Protein AF-A0A952BGU5-F1 (afdb_monomer_lite)

Structure (mmCIF, N/CA/C/O backbone):
data_AF-A0A952BGU5-F1
#
_entry.id   AF-A0A952BGU5-F1
#
loop_
_atom_site.group_PDB
_atom_site.id
_atom_site.type_symbol
_atom_site.label_atom_id
_atom_site.label_alt_id
_atom_site.label_comp_id
_atom_site.label_asym_id
_atom_site.label_entity_id
_atom_site.label_seq_id
_atom_site.pdbx_PDB_ins_code
_atom_site.Cartn_x
_atom_site.Cartn_y
_atom_site.Cartn_z
_atom_site.occupancy
_atom_site.B_iso_or_equiv
_atom_site.auth_seq_id
_atom_site.auth_comp_id
_atom_site.auth_asym_id
_atom_site.auth_atom_id
_atom_site.pdbx_PDB_model_num
ATOM 1 N N . MET A 1 1 ? 4.688 14.010 -5.285 1.00 70.06 1 MET A N 1
ATOM 2 C CA . MET A 1 1 ? 4.694 12.543 -5.486 1.00 70.06 1 MET A CA 1
ATOM 3 C C . MET A 1 1 ? 3.323 11.903 -5.248 1.00 70.06 1 MET A C 1
ATOM 5 O O . MET A 1 1 ? 2.732 11.483 -6.228 1.00 70.06 1 MET A O 1
ATOM 9 N N . CYS A 1 2 ? 2.767 11.869 -4.022 1.00 83.06 2 CYS A N 1
ATOM 10 C CA . CYS A 1 2 ? 1.489 11.170 -3.759 1.00 83.06 2 CYS A CA 1
ATOM 11 C C . CYS A 1 2 ? 0.325 11.633 -4.655 1.00 83.06 2 CYS A C 1
ATOM 13 O O . CYS A 1 2 ? -0.396 10.794 -5.171 1.00 83.06 2 CYS A O 1
ATOM 15 N N . LYS A 1 3 ? 0.172 12.947 -4.888 1.00 90.44 3 LYS A N 1
ATOM 16 C CA . LYS A 1 3 ? -0.895 13.493 -5.748 1.00 90.44 3 LYS A CA 1
ATOM 17 C C . LYS A 1 3 ? -0.810 12.992 -7.198 1.00 90.44 3 LYS A C 1
ATOM 19 O O . LYS A 1 3 ? -1.813 12.526 -7.713 1.00 90.44 3 LYS A O 1
ATOM 24 N N . ALA A 1 4 ? 0.382 13.009 -7.803 1.00 91.50 4 ALA A N 1
ATOM 25 C CA . ALA A 1 4 ? 0.592 12.525 -9.171 1.00 91.50 4 ALA A CA 1
ATOM 26 C C . ALA A 1 4 ? 0.325 11.016 -9.298 1.00 91.50 4 ALA A C 1
ATOM 28 O O . ALA A 1 4 ? -0.374 10.593 -10.211 1.00 91.50 4 ALA A O 1
ATOM 29 N N . LEU A 1 5 ? 0.800 10.218 -8.332 1.00 93.56 5 LEU A N 1
ATOM 30 C CA . LEU A 1 5 ? 0.500 8.783 -8.267 1.00 93.56 5 LEU A CA 1
ATOM 31 C C . LEU A 1 5 ? -1.002 8.516 -8.135 1.00 93.56 5 LEU A C 1
ATOM 33 O O . LEU A 1 5 ? -1.532 7.670 -8.842 1.00 93.56 5 LEU A O 1
ATOM 37 N N . ILE A 1 6 ? -1.689 9.234 -7.242 1.00 94.94 6 ILE A N 1
ATOM 38 C CA . ILE A 1 6 ? -3.139 9.105 -7.050 1.00 94.94 6 ILE A CA 1
ATOM 39 C C . ILE A 1 6 ? -3.883 9.475 -8.333 1.00 94.94 6 ILE A C 1
ATOM 41 O O . ILE A 1 6 ? -4.751 8.723 -8.753 1.00 94.94 6 ILE A O 1
ATOM 45 N N . GLN A 1 7 ? -3.542 10.600 -8.963 1.00 95.44 7 GLN A N 1
ATOM 46 C CA . GLN A 1 7 ? -4.186 11.050 -10.198 1.00 95.44 7 GLN A CA 1
ATOM 47 C C . GLN A 1 7 ? -3.987 10.056 -11.340 1.00 95.44 7 GLN A C 1
ATOM 49 O O . GLN A 1 7 ? -4.961 9.686 -11.985 1.00 95.44 7 GLN A O 1
ATOM 54 N N . GLY A 1 8 ? -2.755 9.589 -11.551 1.00 95.94 8 GLY A N 1
ATOM 55 C CA . GLY A 1 8 ? -2.454 8.610 -12.590 1.00 95.94 8 GLY A CA 1
ATOM 56 C C . GLY A 1 8 ? -3.178 7.284 -12.371 1.00 95.94 8 GLY A C 1
ATOM 57 O O . GLY A 1 8 ? -3.914 6.833 -13.241 1.00 95.94 8 GLY A O 1
ATOM 58 N N . LEU A 1 9 ? -3.064 6.708 -11.169 1.00 96.38 9 LEU A N 1
ATOM 59 C CA . LEU A 1 9 ? -3.732 5.446 -10.832 1.00 96.38 9 LEU A CA 1
ATOM 60 C C . LEU A 1 9 ? -5.259 5.559 -10.919 1.00 96.38 9 LEU A C 1
ATOM 62 O O . LEU A 1 9 ? -5.927 4.653 -11.410 1.00 96.38 9 LEU A O 1
ATOM 66 N N . ALA A 1 10 ? -5.832 6.663 -10.439 1.00 96.38 10 ALA A N 1
ATOM 67 C CA . ALA A 1 10 ? -7.269 6.877 -10.523 1.00 96.38 10 ALA A CA 1
ATOM 68 C C . ALA A 1 10 ? -7.732 7.055 -11.976 1.00 96.38 10 ALA A C 1
ATOM 70 O O . ALA A 1 10 ? -8.804 6.544 -12.320 1.00 96.38 10 ALA A O 1
ATOM 71 N N . GLY A 1 11 ? -6.932 7.745 -12.800 1.00 96.69 11 GLY A N 1
ATOM 72 C CA . GLY A 1 11 ? -7.132 7.899 -14.242 1.00 96.69 11 GLY A CA 1
ATOM 73 C C . GLY A 1 11 ? -7.165 6.557 -14.972 1.00 96.69 11 GLY A C 1
ATOM 74 O O . GLY A 1 11 ? -8.035 6.351 -15.811 1.00 96.69 11 GLY A O 1
ATOM 75 N N . ASP A 1 12 ? -6.333 5.609 -14.541 1.00 96.62 12 ASP A N 1
ATOM 76 C CA . ASP A 1 12 ? -6.292 4.240 -15.072 1.00 96.62 12 ASP A CA 1
ATOM 77 C C . ASP A 1 12 ? -7.354 3.304 -14.462 1.00 96.62 12 ASP A C 1
ATOM 79 O O . ASP A 1 12 ? -7.337 2.094 -14.679 1.00 96.62 12 ASP A O 1
ATOM 83 N N . GLY A 1 13 ? -8.306 3.829 -13.684 1.00 96.88 13 GLY A N 1
ATOM 84 C CA . GLY A 1 13 ? -9.421 3.028 -13.172 1.00 96.88 13 GLY A CA 1
ATOM 85 C C . GLY A 1 13 ? -9.172 2.334 -11.824 1.00 96.88 13 GLY A C 1
ATOM 86 O O . GLY A 1 13 ? -10.083 1.694 -11.299 1.00 96.88 13 GLY A O 1
ATOM 87 N N . PHE A 1 14 ? -8.041 2.560 -11.147 1.00 97.25 14 PHE A N 1
ATOM 88 C CA . PHE A 1 14 ? -7.764 1.931 -9.845 1.00 97.25 14 PHE A CA 1
ATOM 89 C C . PHE A 1 14 ? -8.470 2.571 -8.637 1.00 97.25 14 PHE A C 1
ATOM 91 O O . PHE A 1 14 ? -8.643 3.784 -8.545 1.00 97.25 14 PHE A O 1
ATOM 98 N N . SER A 1 15 ? -8.816 1.727 -7.664 1.00 96.94 15 SER A N 1
ATOM 99 C CA . SER A 1 15 ? -9.294 2.121 -6.330 1.00 96.94 15 SER A CA 1
ATOM 100 C C . SER A 1 15 ? -8.209 1.899 -5.273 1.00 96.94 15 SER A C 1
ATOM 102 O O . SER A 1 15 ? -7.312 1.069 -5.440 1.00 96.94 15 SER A O 1
ATOM 104 N N . PHE A 1 16 ? -8.285 2.623 -4.156 1.00 96.56 16 PHE A N 1
ATOM 105 C CA . PHE A 1 16 ? -7.199 2.722 -3.181 1.00 96.56 16 PHE A CA 1
ATOM 106 C C . PHE A 1 16 ? -7.525 2.014 -1.865 1.00 96.56 16 PHE A C 1
ATOM 108 O O . PHE A 1 16 ? -8.429 2.410 -1.132 1.00 96.56 16 PHE A O 1
ATOM 115 N N . TRP A 1 17 ? -6.711 1.016 -1.518 1.00 96.56 17 TRP A N 1
ATOM 116 C CA . TRP A 1 17 ? -6.742 0.331 -0.224 1.00 96.56 17 TRP A CA 1
ATOM 117 C C . TRP A 1 17 ? -5.574 0.812 0.637 1.00 96.56 17 TRP A C 1
ATOM 119 O O . TRP A 1 17 ? -4.424 0.456 0.382 1.00 96.56 17 TRP A O 1
ATOM 129 N N . VAL A 1 18 ? -5.852 1.625 1.660 1.00 94.62 18 VAL A N 1
ATOM 130 C CA . VAL A 1 18 ? -4.812 2.297 2.462 1.00 94.62 18 VAL A CA 1
ATOM 131 C C . VAL A 1 18 ? -4.895 1.895 3.933 1.00 94.62 18 VAL A C 1
ATOM 133 O O . VAL A 1 18 ? -5.963 1.627 4.485 1.00 94.62 18 VAL A O 1
ATOM 136 N N . GLY A 1 19 ? -3.744 1.834 4.599 1.00 93.56 19 GLY A N 1
ATOM 137 C CA . GLY A 1 19 ? -3.664 1.581 6.032 1.00 93.56 19 GLY A CA 1
ATOM 138 C C . GLY A 1 19 ? -3.948 2.805 6.905 1.00 93.56 19 GLY A C 1
ATOM 139 O O . GLY A 1 19 ? -4.114 3.917 6.416 1.00 93.56 19 GLY A O 1
ATOM 140 N N . CYS A 1 20 ? -3.944 2.605 8.229 1.00 90.56 20 CYS A N 1
ATOM 141 C CA . CYS A 1 20 ? -4.139 3.663 9.238 1.00 90.56 20 CYS A CA 1
ATOM 142 C C . CYS A 1 20 ? -2.843 4.102 9.951 1.00 90.56 20 CYS A C 1
ATOM 144 O O . CYS A 1 20 ? -2.905 4.673 11.042 1.00 90.56 20 CYS A O 1
ATOM 146 N N . ALA A 1 21 ? -1.655 3.809 9.401 1.00 87.50 21 ALA A N 1
ATOM 147 C CA . ALA A 1 21 ? -0.389 4.209 10.025 1.00 87.50 21 ALA A CA 1
ATOM 148 C C . ALA A 1 21 ? -0.125 5.726 9.893 1.00 87.50 21 ALA A C 1
ATOM 150 O O . ALA A 1 21 ? -0.743 6.409 9.072 1.00 87.50 21 ALA A O 1
ATOM 151 N N . ASN A 1 22 ? 0.789 6.260 10.716 1.00 81.62 22 ASN A N 1
ATOM 152 C CA . ASN A 1 22 ? 1.128 7.694 10.750 1.00 81.62 22 ASN A CA 1
ATOM 153 C C . ASN A 1 22 ? 2.189 8.119 9.709 1.00 81.62 22 ASN A C 1
ATOM 155 O O . ASN A 1 22 ? 2.408 9.315 9.557 1.00 81.62 22 ASN A O 1
ATOM 159 N N . GLY A 1 23 ? 2.824 7.172 9.008 1.00 85.12 23 GLY A N 1
ATOM 160 C CA . GLY A 1 23 ? 3.837 7.434 7.976 1.00 85.12 23 GLY A CA 1
ATOM 161 C C . GLY A 1 23 ? 3.233 7.659 6.588 1.00 85.12 23 GLY A C 1
ATOM 162 O O . GLY A 1 23 ? 2.281 8.420 6.437 1.00 85.12 23 GLY A O 1
ATOM 163 N N . VAL A 1 24 ? 3.749 6.951 5.580 1.00 86.25 24 VAL A N 1
ATOM 164 C CA . VAL A 1 24 ? 3.297 7.035 4.176 1.00 86.25 24 VAL A CA 1
ATOM 165 C C . VAL A 1 24 ? 1.776 6.920 4.041 1.00 86.25 24 VAL A C 1
ATOM 167 O O . VAL A 1 24 ? 1.164 7.741 3.359 1.00 86.25 24 VAL A O 1
ATOM 170 N N . ASP A 1 25 ? 1.153 5.991 4.777 1.00 89.88 25 ASP A N 1
ATOM 171 C CA . ASP A 1 25 ? -0.307 5.846 4.808 1.00 89.88 25 ASP A CA 1
ATOM 172 C C . ASP A 1 25 ? -1.017 7.176 5.149 1.00 89.88 25 ASP A C 1
ATOM 174 O O . ASP A 1 25 ? -2.048 7.492 4.564 1.00 89.88 25 ASP A O 1
ATOM 178 N N . ARG A 1 26 ? -0.491 7.983 6.086 1.00 89.94 26 ARG A N 1
ATOM 179 C CA . ARG A 1 26 ? -1.081 9.284 6.457 1.00 89.94 26 ARG A CA 1
ATOM 180 C C . ARG A 1 26 ? -0.996 10.280 5.308 1.00 89.94 26 ARG A C 1
ATOM 182 O O . ARG A 1 26 ? -1.979 10.968 5.046 1.00 89.94 26 ARG A O 1
ATOM 189 N N . SER A 1 27 ? 0.150 10.355 4.637 1.00 89.69 27 SER A N 1
ATOM 190 C CA . SER A 1 27 ? 0.346 11.249 3.491 1.00 89.69 27 SER A CA 1
ATOM 191 C C . SER A 1 27 ? -0.582 10.889 2.328 1.00 89.69 27 SER A C 1
ATOM 193 O O . SER A 1 27 ? -1.159 11.787 1.709 1.00 89.69 27 SER A O 1
ATOM 195 N N . PHE A 1 28 ? -0.790 9.592 2.080 1.00 91.25 28 PHE A N 1
ATOM 196 C CA . PHE A 1 28 ? -1.765 9.110 1.099 1.00 91.25 28 PHE A CA 1
ATOM 197 C C . PHE A 1 28 ? -3.196 9.433 1.511 1.00 91.25 28 PHE A C 1
ATOM 199 O O . PHE A 1 28 ? -3.911 10.033 0.718 1.00 91.25 28 PHE A O 1
ATOM 206 N N . ARG A 1 29 ? -3.602 9.132 2.753 1.00 92.50 29 ARG A N 1
ATOM 207 C CA . ARG A 1 29 ? -4.950 9.470 3.245 1.00 92.50 29 ARG A CA 1
ATOM 208 C C . ARG A 1 29 ? -5.243 10.965 3.130 1.00 92.50 29 ARG A C 1
ATOM 210 O O . ARG A 1 29 ? -6.296 11.318 2.624 1.00 92.50 29 ARG A O 1
ATOM 217 N N . LYS A 1 30 ? -4.305 11.834 3.523 1.00 92.00 30 LYS A N 1
ATOM 218 C CA . LYS A 1 30 ? -4.466 13.290 3.374 1.00 92.00 30 LYS A CA 1
ATOM 219 C C . LYS A 1 30 ? -4.606 13.705 1.904 1.00 92.00 30 LYS A C 1
ATOM 221 O O . LYS A 1 30 ? -5.461 14.510 1.566 1.00 92.00 30 LYS A O 1
ATOM 226 N N . SER A 1 31 ? -3.776 13.151 1.022 1.00 92.88 31 SER A N 1
ATOM 227 C CA . SER A 1 31 ? -3.847 13.484 -0.407 1.00 92.88 31 SER A CA 1
ATOM 228 C C . SER A 1 31 ? -5.146 12.984 -1.047 1.00 92.88 31 SER A C 1
ATOM 230 O O . SER A 1 31 ? -5.703 13.666 -1.897 1.00 92.88 31 SER A O 1
ATOM 232 N N . LEU A 1 32 ? -5.637 11.815 -0.623 1.00 93.38 32 LEU A N 1
ATOM 233 C CA . LEU A 1 32 ? -6.891 11.224 -1.089 1.00 93.38 32 LEU A CA 1
ATOM 234 C C . LEU A 1 32 ? -8.115 11.991 -0.584 1.00 93.38 32 LEU A C 1
ATOM 236 O O . LEU A 1 32 ? -9.035 12.210 -1.364 1.00 93.38 32 LEU A O 1
ATOM 240 N N . SER A 1 33 ? -8.115 12.451 0.673 1.00 92.81 33 SER A N 1
ATOM 241 C CA . SER A 1 33 ? -9.208 13.273 1.218 1.00 92.81 33 SER A CA 1
ATOM 242 C C . SER A 1 33 ? -9.344 14.632 0.532 1.00 92.81 33 SER A C 1
ATOM 244 O O . SER A 1 33 ? -10.413 15.222 0.550 1.00 92.81 33 SER A O 1
ATOM 246 N N . GLU A 1 34 ? -8.258 15.139 -0.055 1.00 92.44 34 GLU A N 1
ATOM 247 C CA . GLU A 1 34 ? -8.241 16.378 -0.845 1.00 92.44 34 GLU A CA 1
ATOM 248 C C . GLU A 1 34 ? -8.520 16.129 -2.344 1.00 92.44 34 GLU A C 1
ATOM 250 O O . GLU A 1 34 ? -8.463 17.064 -3.140 1.00 92.44 34 GLU A O 1
ATOM 255 N N . SER A 1 35 ? -8.748 14.877 -2.758 1.00 92.75 35 SER A N 1
ATOM 256 C CA . SER A 1 35 ? -8.919 14.496 -4.167 1.00 92.75 35 SER A CA 1
ATOM 257 C C . SER A 1 35 ? -10.387 14.287 -4.539 1.00 92.75 35 SER A C 1
ATOM 259 O O . SER A 1 35 ? -11.237 14.107 -3.674 1.00 92.75 35 SER A O 1
ATOM 261 N N . ALA A 1 36 ? -10.674 14.224 -5.841 1.00 93.62 36 ALA A N 1
ATOM 262 C CA . ALA A 1 36 ? -12.004 13.897 -6.359 1.00 93.62 36 ALA A CA 1
ATOM 263 C C . ALA A 1 36 ? -12.367 12.399 -6.254 1.00 93.62 36 ALA A C 1
ATOM 265 O O . ALA A 1 36 ? -13.432 12.007 -6.710 1.00 93.62 36 ALA A O 1
ATOM 266 N N . TYR A 1 37 ? -11.488 11.558 -5.695 1.00 93.25 37 TYR A N 1
ATOM 267 C CA . TYR A 1 37 ? -11.608 10.093 -5.730 1.00 93.25 37 TYR A CA 1
ATOM 268 C C . TYR A 1 37 ? -11.952 9.477 -4.369 1.00 93.25 37 TYR A C 1
ATOM 270 O O . TYR A 1 37 ? -11.616 8.321 -4.118 1.00 93.25 37 TYR A O 1
ATOM 278 N N . THR A 1 38 ? -12.537 10.241 -3.445 1.00 91.50 38 THR A N 1
ATOM 279 C CA . THR A 1 38 ? -12.818 9.788 -2.069 1.00 91.50 38 THR A CA 1
ATOM 280 C C . THR A 1 38 ? -13.753 8.577 -2.011 1.00 91.50 38 THR A C 1
ATOM 282 O O . THR A 1 38 ? -13.610 7.738 -1.121 1.00 91.50 38 THR A O 1
ATOM 285 N N . ASP A 1 39 ? -14.647 8.442 -2.988 1.00 92.06 39 ASP A N 1
ATOM 286 C CA . ASP A 1 39 ? -15.563 7.316 -3.202 1.00 92.06 39 ASP A CA 1
ATOM 287 C C . ASP A 1 39 ? -14.852 6.014 -3.615 1.00 92.06 39 ASP A C 1
ATOM 289 O O . ASP A 1 39 ? -15.389 4.919 -3.447 1.00 92.06 39 ASP A O 1
ATOM 293 N N . ARG A 1 40 ? -13.608 6.114 -4.090 1.00 93.88 40 ARG A N 1
ATOM 294 C CA . ARG A 1 40 ? -12.769 4.988 -4.532 1.00 93.88 40 ARG A CA 1
ATOM 295 C C . ARG A 1 40 ? -11.730 4.587 -3.490 1.00 93.88 40 ARG A C 1
ATOM 297 O O . ARG A 1 40 ? -10.759 3.899 -3.812 1.00 93.88 40 ARG A O 1
ATOM 304 N N . VAL A 1 41 ? -11.899 5.018 -2.240 1.00 95.12 41 VAL A N 1
ATOM 305 C CA . VAL A 1 41 ? -10.936 4.796 -1.156 1.00 95.12 41 VAL A CA 1
ATOM 306 C C . VAL A 1 41 ? -11.542 3.953 -0.047 1.00 95.12 41 VAL A C 1
ATOM 308 O O . VAL A 1 41 ? -12.599 4.264 0.496 1.00 95.12 41 VAL A O 1
ATOM 311 N N . PHE A 1 42 ? -10.796 2.936 0.374 1.00 95.38 42 PHE A N 1
ATOM 312 C CA . PHE A 1 42 ? -11.058 2.196 1.598 1.00 95.38 42 PHE A CA 1
ATOM 313 C C . PHE A 1 42 ? -9.859 2.261 2.544 1.00 95.38 42 PHE A C 1
ATOM 315 O O . PHE A 1 42 ? -8.720 1.949 2.177 1.00 95.38 42 PHE A O 1
ATOM 322 N N . VAL A 1 43 ? -10.123 2.612 3.802 1.00 95.44 43 VAL A N 1
ATOM 323 C CA . VAL A 1 43 ? -9.117 2.702 4.859 1.00 95.44 43 VAL A CA 1
ATOM 324 C C . VAL A 1 43 ? -9.292 1.571 5.878 1.00 95.44 43 VAL A C 1
ATOM 326 O O . VAL A 1 43 ? -10.229 1.550 6.677 1.00 95.44 43 VAL A O 1
ATOM 329 N N . GLY A 1 44 ? -8.349 0.627 5.891 1.00 95.50 44 GLY A N 1
ATOM 330 C CA . GLY A 1 44 ? -8.366 -0.511 6.813 1.00 95.50 44 GLY A CA 1
ATOM 331 C C . GLY A 1 44 ? -7.560 -0.256 8.085 1.00 95.50 44 GLY A C 1
ATOM 332 O O . GLY A 1 44 ? -6.327 -0.165 8.053 1.00 95.50 44 GLY A O 1
ATOM 333 N N . CYS A 1 45 ? -8.238 -0.217 9.231 1.00 94.81 45 CYS A N 1
ATOM 334 C CA . CYS A 1 45 ? -7.623 -0.050 10.546 1.00 94.81 45 CYS A CA 1
ATOM 335 C C . CYS A 1 45 ? -7.565 -1.362 11.337 1.00 94.81 45 CYS A C 1
ATOM 337 O O . CYS A 1 45 ? -8.428 -2.228 11.230 1.00 94.81 45 CYS A O 1
ATOM 339 N N . ALA A 1 46 ? -6.546 -1.484 12.193 1.00 94.19 46 ALA A N 1
ATOM 340 C CA . ALA A 1 46 ? -6.440 -2.586 13.152 1.00 94.19 46 ALA A CA 1
ATOM 341 C C . ALA A 1 46 ? -7.175 -2.297 14.476 1.00 94.19 46 ALA A C 1
ATOM 343 O O . ALA A 1 46 ? -7.522 -3.221 15.196 1.00 94.19 46 ALA A O 1
ATOM 344 N N . PHE A 1 47 ? -7.403 -1.020 14.809 1.00 92.12 47 PHE A N 1
ATOM 345 C CA . PHE A 1 47 ? -7.941 -0.605 16.107 1.00 92.12 47 PHE A CA 1
ATOM 346 C C . PHE A 1 47 ? -9.063 0.420 15.929 1.00 92.12 47 PHE A C 1
ATOM 348 O O . PHE A 1 47 ? -8.892 1.391 15.185 1.00 92.12 47 PHE A O 1
ATOM 355 N N . ARG A 1 48 ? -10.177 0.252 16.658 1.00 87.75 48 ARG A N 1
ATOM 356 C CA . ARG A 1 48 ? -11.359 1.142 16.599 1.00 87.75 48 ARG A CA 1
ATOM 357 C C . ARG A 1 48 ? -11.013 2.610 16.862 1.00 87.75 48 ARG A C 1
ATOM 359 O O . ARG A 1 48 ? -11.502 3.488 16.156 1.00 87.75 48 ARG A O 1
ATOM 366 N N . GLY A 1 49 ? -10.118 2.881 17.816 1.00 84.75 49 GLY A N 1
ATOM 367 C CA . GLY A 1 49 ? -9.689 4.249 18.137 1.00 84.75 49 GLY A CA 1
ATOM 368 C C . GLY A 1 49 ? -9.077 4.998 16.946 1.00 84.75 49 GLY A C 1
ATOM 369 O O . GLY A 1 49 ? -9.226 6.212 16.838 1.00 84.75 49 GLY A O 1
ATOM 370 N N . ARG A 1 50 ? -8.458 4.281 15.995 1.00 82.31 50 ARG A N 1
ATOM 371 C CA . ARG A 1 50 ? -7.893 4.883 14.778 1.00 82.31 50 ARG A CA 1
ATOM 372 C C . ARG A 1 50 ? -8.958 5.255 13.750 1.00 82.31 50 ARG A C 1
ATOM 374 O O . ARG A 1 50 ? -8.7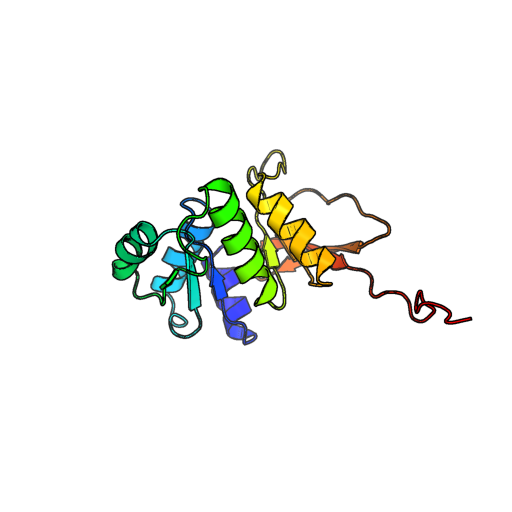61 6.238 13.053 1.00 82.31 50 ARG A O 1
ATOM 381 N N . VAL A 1 51 ? -10.065 4.514 13.677 1.00 83.81 51 VAL A N 1
ATOM 382 C CA . VAL A 1 51 ? -11.189 4.836 12.779 1.00 83.81 51 VAL A CA 1
ATOM 383 C C . VAL A 1 51 ? -11.832 6.152 13.206 1.00 83.81 51 VAL A C 1
ATOM 385 O O . VAL A 1 51 ? -11.992 7.045 12.383 1.00 83.81 51 VAL A O 1
ATOM 388 N N . LYS A 1 52 ? -12.099 6.316 14.510 1.00 73.75 52 LYS A N 1
ATOM 389 C CA . LYS A 1 52 ? -12.652 7.565 15.062 1.00 73.75 52 LYS A CA 1
ATOM 390 C C . LYS A 1 52 ? -11.757 8.771 14.777 1.00 73.75 52 LYS A C 1
ATOM 392 O O . LYS A 1 52 ? -12.246 9.811 14.378 1.00 73.75 52 LYS A O 1
ATOM 397 N N . ALA A 1 53 ? -10.440 8.623 14.911 1.00 72.62 53 ALA A N 1
ATOM 398 C CA . ALA A 1 53 ? -9.500 9.701 14.596 1.00 72.62 53 ALA A CA 1
ATOM 399 C C . ALA A 1 53 ? -9.461 10.078 13.098 1.00 72.62 53 ALA A C 1
ATOM 401 O O . ALA A 1 53 ? -8.914 11.121 12.743 1.00 72.62 53 ALA A O 1
ATOM 402 N N . LEU A 1 54 ? -9.993 9.225 12.215 1.00 74.31 54 LEU A N 1
ATOM 403 C CA . LEU A 1 54 ? -9.991 9.418 10.765 1.00 74.31 54 LEU A CA 1
ATOM 404 C C . LEU A 1 54 ? -11.327 9.914 10.206 1.00 74.31 54 LEU A C 1
ATOM 406 O O . LEU A 1 54 ? -11.355 10.286 9.036 1.00 74.31 54 LEU A O 1
ATOM 410 N N . SER A 1 55 ? -12.391 9.997 11.014 1.00 68.69 55 SER A N 1
ATOM 411 C CA . SER A 1 55 ? -13.697 10.514 10.570 1.00 68.69 55 SER A CA 1
ATOM 412 C C . SER A 1 55 ? -13.599 11.913 9.957 1.00 68.69 55 SER A C 1
ATOM 414 O O . SER A 1 55 ? -14.343 12.242 9.041 1.00 68.69 55 SER A O 1
ATOM 416 N N . ASN A 1 56 ? -12.624 12.711 10.399 1.00 68.31 56 ASN A N 1
ATOM 417 C CA . ASN A 1 56 ? -12.419 14.081 9.928 1.00 68.31 56 ASN A CA 1
ATOM 418 C C . ASN A 1 56 ? -11.826 14.172 8.510 1.00 68.31 56 ASN A C 1
ATOM 420 O O . ASN A 1 56 ? -11.766 15.263 7.958 1.00 68.31 56 ASN A O 1
ATOM 424 N N . TYR A 1 57 ? -11.368 13.060 7.921 1.00 73.25 57 TYR A N 1
ATOM 425 C CA . TYR A 1 57 ? -10.820 13.042 6.559 1.00 73.25 57 TYR A CA 1
ATOM 426 C C . TYR A 1 57 ? -11.883 12.764 5.483 1.00 73.25 57 TYR A C 1
ATOM 428 O O . TYR A 1 57 ? -11.540 12.742 4.307 1.00 73.25 57 TYR A O 1
ATOM 436 N N . GLY A 1 58 ? -13.143 12.497 5.851 1.00 82.50 58 GLY A N 1
ATOM 437 C CA . GLY A 1 58 ? -14.197 12.164 4.880 1.00 82.50 58 GLY A CA 1
ATOM 438 C C . GLY A 1 58 ? -13.956 10.859 4.106 1.00 82.50 58 GLY A C 1
ATOM 439 O O . GLY A 1 58 ? -14.569 10.638 3.070 1.00 82.50 58 GLY A O 1
ATOM 440 N N . LEU A 1 59 ? -13.051 9.999 4.589 1.00 87.25 59 LEU A N 1
ATOM 441 C CA . LEU A 1 59 ? -12.716 8.718 3.965 1.00 87.25 59 LEU A CA 1
ATOM 442 C C . LEU A 1 59 ? -13.435 7.563 4.662 1.00 87.25 59 LEU A C 1
ATOM 444 O O . LEU A 1 59 ? -13.458 7.489 5.894 1.00 87.25 59 LEU A O 1
ATOM 448 N N . SER A 1 60 ? -13.921 6.604 3.873 1.00 88.12 60 SER A N 1
ATOM 449 C CA . SER A 1 60 ? -14.486 5.352 4.379 1.00 88.12 60 SER A CA 1
ATOM 450 C C . SER A 1 60 ? -13.422 4.537 5.113 1.00 88.12 60 SER A C 1
ATOM 452 O O . SER A 1 60 ? -12.482 4.019 4.506 1.00 88.12 60 SER A O 1
ATOM 454 N N . ALA A 1 61 ? -13.567 4.412 6.434 1.00 91.81 61 ALA A N 1
ATOM 455 C CA . ALA A 1 61 ? -12.642 3.683 7.293 1.00 91.81 61 ALA A CA 1
ATOM 456 C C . ALA A 1 61 ? -13.361 2.611 8.116 1.00 91.81 61 ALA A C 1
ATOM 458 O O . ALA A 1 61 ? -14.470 2.813 8.606 1.00 91.81 61 ALA A O 1
ATOM 459 N N . SER A 1 62 ? -12.726 1.456 8.303 1.00 94.12 62 SER A N 1
ATOM 460 C CA . SER A 1 62 ? -13.293 0.353 9.086 1.00 94.12 62 SER A CA 1
ATOM 461 C C . SER A 1 62 ? -12.221 -0.446 9.810 1.00 94.12 62 SER A C 1
ATOM 463 O O . SER A 1 62 ? -11.063 -0.508 9.389 1.00 94.12 62 SER A O 1
ATOM 465 N N . VAL A 1 63 ? -12.606 -1.072 10.923 1.00 95.81 63 VAL A N 1
ATOM 466 C CA . VAL A 1 63 ? -11.761 -2.080 11.567 1.00 95.81 63 VAL A CA 1
ATOM 467 C C . VAL A 1 63 ? -11.891 -3.380 10.789 1.00 95.81 63 VAL A C 1
ATOM 469 O O . VAL A 1 63 ? -12.995 -3.866 10.578 1.00 95.81 63 VAL A O 1
ATOM 472 N N . VAL A 1 64 ? -10.760 -3.932 10.356 1.00 96.06 64 VAL A N 1
ATOM 473 C CA . VAL A 1 64 ? -10.719 -5.103 9.459 1.00 96.06 64 VAL A CA 1
ATOM 474 C C . VAL A 1 64 ? -10.146 -6.352 10.126 1.00 96.06 64 VAL A C 1
ATOM 476 O O . VAL A 1 64 ? -9.729 -7.299 9.459 1.00 96.06 64 VAL A O 1
ATOM 479 N N . VAL A 1 65 ? -10.067 -6.343 11.455 1.00 95.62 65 VAL A N 1
ATOM 480 C CA . VAL A 1 65 ? -9.522 -7.441 12.254 1.00 95.62 65 VAL A CA 1
ATOM 481 C C . VAL A 1 65 ? -10.459 -7.774 13.416 1.00 95.62 65 VAL A C 1
ATOM 483 O O . VAL A 1 65 ? -11.112 -6.864 13.926 1.00 95.62 65 VAL A O 1
ATOM 486 N N . PRO A 1 66 ? -10.514 -9.046 13.852 1.00 92.75 66 PRO A N 1
ATOM 487 C CA . PRO A 1 66 ? -11.259 -9.433 15.047 1.00 92.75 66 PRO A CA 1
ATOM 488 C C . PRO A 1 66 ? -10.746 -8.751 16.318 1.00 9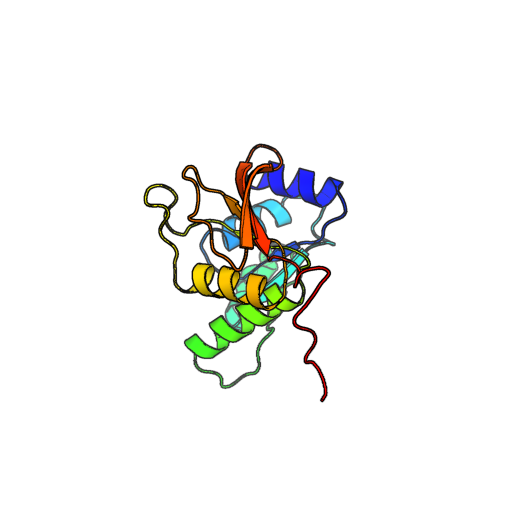2.75 66 PRO A C 1
ATOM 490 O O . PRO A 1 66 ? -9.571 -8.380 16.412 1.00 92.75 66 PRO A O 1
ATOM 493 N N . GLU A 1 67 ? -11.626 -8.639 17.309 1.00 92.12 67 GLU A N 1
ATOM 494 C CA . GLU A 1 67 ? -11.286 -8.153 18.647 1.00 92.12 67 GLU A CA 1
ATOM 495 C C . GLU A 1 67 ? -10.465 -9.187 19.440 1.00 92.12 67 GLU A C 1
ATOM 497 O O . GL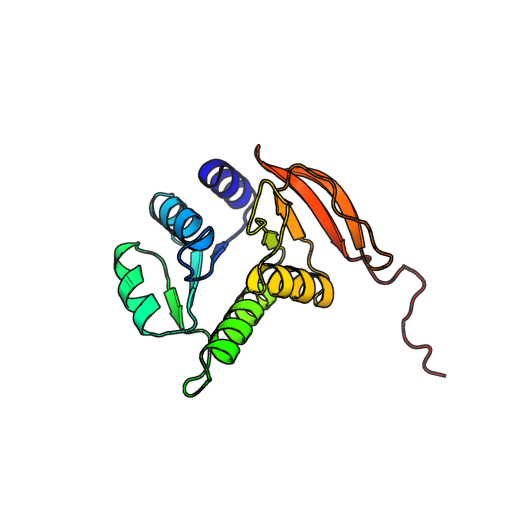U A 1 67 ? -10.325 -10.339 19.033 1.00 92.12 67 GLU A O 1
ATOM 502 N N . GLY A 1 68 ? -9.859 -8.761 20.553 1.00 92.75 68 GLY A N 1
ATOM 503 C CA . GLY A 1 68 ? -9.081 -9.639 21.442 1.00 92.75 68 GLY A CA 1
ATOM 504 C C . GLY A 1 68 ? -7.687 -10.038 20.936 1.00 92.75 68 GLY A C 1
ATOM 505 O O . GLY A 1 68 ? -6.957 -10.745 21.625 1.00 92.75 68 GLY A O 1
ATOM 506 N N . LEU A 1 69 ? -7.271 -9.580 19.752 1.00 95.06 69 LEU A N 1
ATOM 507 C CA . LEU A 1 69 ? -5.929 -9.844 19.233 1.00 95.06 69 LEU A CA 1
ATOM 508 C C . LEU A 1 69 ? -4.870 -8.964 19.902 1.00 95.06 69 LEU A C 1
ATOM 510 O O . LEU A 1 69 ? -5.072 -7.767 20.112 1.00 95.06 69 LEU A O 1
ATOM 514 N N . SER A 1 70 ? -3.678 -9.529 20.119 1.00 96.06 70 SER A N 1
ATOM 515 C CA . SER A 1 70 ? -2.515 -8.731 20.511 1.00 96.06 70 SER A CA 1
ATOM 516 C C . SER A 1 70 ? -2.210 -7.658 19.452 1.00 96.06 70 SER A C 1
ATOM 518 O O . SER A 1 70 ? -2.421 -7.898 18.254 1.00 96.06 70 SER A O 1
ATOM 520 N N . PRO A 1 71 ? -1.648 -6.491 19.827 1.00 94.38 71 PRO A N 1
ATOM 521 C CA . PRO A 1 71 ? -1.390 -5.411 18.874 1.00 94.38 71 PRO A CA 1
ATOM 522 C C . PRO A 1 71 ? -0.562 -5.841 17.654 1.00 94.38 71 PRO A C 1
ATOM 524 O O . PRO A 1 71 ? -0.848 -5.447 16.523 1.00 94.38 71 PRO A O 1
ATOM 527 N N . LYS A 1 72 ? 0.430 -6.716 17.862 1.00 94.19 72 LYS A N 1
ATOM 528 C CA . LYS A 1 72 ? 1.261 -7.283 16.790 1.00 94.19 72 LYS A CA 1
ATOM 529 C C . LYS A 1 72 ? 0.440 -8.149 15.827 1.00 94.19 72 LYS A C 1
ATOM 531 O O . LYS A 1 72 ? 0.587 -8.014 14.611 1.00 94.19 72 LYS A O 1
ATOM 536 N N . ALA A 1 73 ? -0.428 -9.016 16.351 1.00 95.81 73 ALA A N 1
ATOM 537 C CA . ALA A 1 73 ? -1.286 -9.877 15.540 1.00 95.81 73 ALA A CA 1
ATOM 538 C C . ALA A 1 73 ? -2.340 -9.066 14.771 1.00 95.81 73 ALA A C 1
ATOM 540 O O . ALA A 1 73 ? -2.536 -9.302 13.578 1.00 95.81 73 ALA A O 1
ATOM 541 N N . ALA A 1 74 ? -2.953 -8.072 15.417 1.00 96.00 74 ALA A N 1
ATOM 542 C CA . ALA A 1 74 ? -3.913 -7.160 14.801 1.00 96.00 74 ALA A CA 1
ATOM 543 C C . ALA A 1 74 ? -3.285 -6.382 13.631 1.00 96.00 74 ALA A C 1
ATOM 545 O O . ALA A 1 74 ? -3.834 -6.350 12.530 1.00 96.00 74 ALA A O 1
ATOM 546 N N . LEU A 1 75 ? -2.084 -5.821 13.816 1.00 94.38 75 LEU A N 1
ATOM 547 C CA . LEU A 1 75 ? -1.373 -5.121 12.742 1.00 94.38 75 LEU A CA 1
ATOM 548 C C . LEU A 1 75 ? -1.038 -6.048 11.568 1.00 94.38 75 LEU A C 1
ATOM 550 O O . LEU A 1 75 ? -1.281 -5.665 10.423 1.00 94.38 75 LEU A O 1
ATOM 554 N N . ARG A 1 76 ? -0.546 -7.267 11.842 1.00 95.75 76 ARG A N 1
ATOM 555 C CA . ARG A 1 76 ? -0.268 -8.276 10.807 1.00 95.75 76 ARG A CA 1
ATOM 556 C C . ARG A 1 76 ? -1.533 -8.643 10.031 1.00 95.75 76 ARG A C 1
ATOM 558 O O . ARG A 1 76 ? -1.510 -8.607 8.804 1.00 95.75 76 ARG A O 1
ATOM 565 N N . ARG A 1 77 ? -2.640 -8.954 10.719 1.00 96.50 77 ARG A N 1
ATOM 566 C CA . ARG A 1 77 ? -3.912 -9.312 10.067 1.00 96.50 77 ARG A CA 1
ATOM 567 C C . ARG A 1 77 ? -4.471 -8.168 9.229 1.00 96.50 77 ARG A C 1
ATOM 569 O O . ARG A 1 77 ? -4.892 -8.416 8.106 1.00 96.50 77 ARG A O 1
ATOM 576 N N . ARG A 1 78 ? -4.405 -6.925 9.716 1.00 96.44 78 ARG A N 1
ATOM 577 C CA . ARG A 1 78 ? -4.810 -5.741 8.942 1.00 96.44 78 ARG A CA 1
ATOM 578 C C . ARG A 1 78 ? -3.998 -5.618 7.657 1.00 96.44 78 ARG A C 1
ATOM 580 O O . ARG A 1 78 ? -4.575 -5.372 6.606 1.00 96.44 78 ARG A O 1
ATOM 587 N N . THR A 1 79 ? -2.678 -5.790 7.726 1.00 95.81 79 THR A N 1
ATOM 588 C CA . THR A 1 79 ? -1.818 -5.741 6.536 1.00 95.81 79 THR A CA 1
ATOM 589 C C . THR A 1 79 ? -2.213 -6.812 5.520 1.00 95.81 79 THR A C 1
ATOM 591 O O . THR A 1 79 ? -2.440 -6.487 4.359 1.00 95.81 79 THR A O 1
ATOM 594 N N . LEU A 1 80 ? -2.369 -8.064 5.959 1.00 97.00 80 LEU A N 1
ATOM 595 C CA . LEU A 1 80 ? -2.776 -9.165 5.078 1.00 97.00 80 LEU A CA 1
ATOM 596 C C . LEU A 1 80 ? -4.171 -8.947 4.477 1.00 97.00 80 LEU A C 1
ATOM 598 O O . LEU A 1 80 ? -4.381 -9.244 3.306 1.00 97.00 80 LEU A O 1
ATOM 602 N N . TYR A 1 81 ? -5.108 -8.391 5.249 1.00 97.44 81 TYR A N 1
ATOM 603 C CA . TYR A 1 81 ? -6.452 -8.060 4.774 1.00 97.44 81 TYR A CA 1
ATOM 604 C C . TYR A 1 81 ? -6.419 -7.092 3.586 1.00 97.44 81 TYR A C 1
ATOM 606 O O . TYR A 1 81 ? -7.139 -7.316 2.611 1.00 97.44 81 TYR A O 1
ATOM 614 N N . LEU A 1 82 ? -5.599 -6.037 3.680 1.00 97.44 82 LEU A N 1
ATOM 615 C CA . LEU A 1 82 ? -5.440 -5.041 2.619 1.00 97.44 82 LEU A CA 1
ATOM 616 C C . LEU A 1 82 ? -4.772 -5.663 1.391 1.00 97.44 82 LEU A C 1
ATOM 618 O O . LEU A 1 82 ? -5.338 -5.608 0.306 1.00 97.44 82 LEU A O 1
ATOM 622 N N . VAL A 1 83 ? -3.636 -6.348 1.574 1.00 97.38 83 VAL A N 1
ATOM 623 C CA . VAL A 1 83 ? -2.922 -7.005 0.464 1.00 97.38 83 VAL A CA 1
ATOM 624 C C . VAL A 1 83 ? -3.821 -8.009 -0.254 1.00 97.38 83 VAL A C 1
ATOM 626 O O . VAL A 1 83 ? -3.808 -8.058 -1.478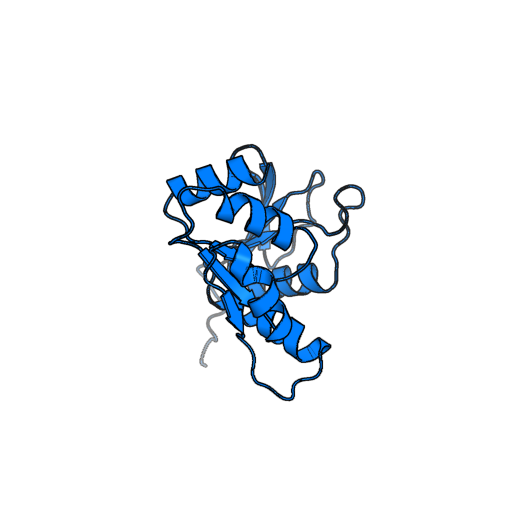 1.00 97.38 83 VAL A O 1
ATOM 629 N N . LYS A 1 84 ? -4.654 -8.771 0.469 1.00 97.06 84 LYS A N 1
ATOM 630 C CA . LYS A 1 84 ? -5.580 -9.74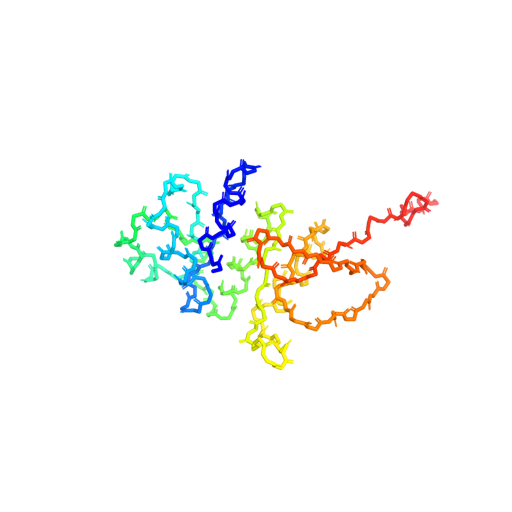3 -0.134 1.00 97.06 84 LYS A CA 1
ATOM 631 C C . LYS A 1 84 ? -6.590 -9.107 -1.094 1.00 97.06 84 LYS A C 1
ATOM 633 O O . LYS A 1 84 ? -6.975 -9.760 -2.058 1.00 97.06 84 LYS A O 1
ATOM 638 N N . ARG A 1 85 ? -6.980 -7.850 -0.874 1.00 96.44 85 ARG A N 1
ATOM 639 C CA . ARG A 1 85 ? -7.999 -7.141 -1.673 1.00 96.44 85 ARG A CA 1
ATOM 640 C C . ARG A 1 85 ? -7.433 -6.234 -2.757 1.00 96.44 85 ARG A C 1
ATOM 642 O O . ARG A 1 85 ? -8.173 -5.834 -3.646 1.00 96.44 85 ARG A O 1
ATOM 649 N N . SER A 1 86 ? -6.141 -5.940 -2.711 1.00 97.12 86 SER A N 1
ATOM 650 C CA . SER A 1 86 ? -5.464 -5.213 -3.781 1.00 97.12 86 SER A CA 1
ATOM 651 C C . SER A 1 86 ? -5.093 -6.145 -4.935 1.00 97.12 86 SER A C 1
ATOM 653 O O . SER A 1 86 ? -4.739 -7.299 -4.697 1.00 97.12 86 SER A O 1
ATOM 655 N N . CYS A 1 87 ? -5.127 -5.652 -6.173 1.00 96.12 87 CYS A N 1
ATOM 656 C CA . CYS A 1 87 ? -4.593 -6.361 -7.345 1.00 96.12 87 CYS A CA 1
ATOM 657 C C . CYS A 1 87 ? -3.076 -6.169 -7.508 1.00 96.12 87 CYS A C 1
ATOM 659 O O . CYS A 1 87 ? -2.396 -7.038 -8.036 1.00 96.12 87 CYS A O 1
ATOM 661 N N . MET A 1 88 ? -2.543 -5.059 -6.999 1.00 96.81 88 MET A N 1
ATOM 662 C CA . MET A 1 88 ? -1.121 -4.731 -6.977 1.00 96.81 88 MET A CA 1
ATOM 663 C C . MET A 1 88 ? -0.790 -3.909 -5.732 1.00 96.81 88 MET A C 1
ATOM 665 O O . MET A 1 88 ? -1.687 -3.396 -5.055 1.00 96.81 88 MET A O 1
ATOM 669 N N . VAL A 1 89 ? 0.494 -3.763 -5.424 1.00 97.00 89 VAL A N 1
ATOM 670 C CA . VAL A 1 89 ? 0.951 -2.972 -4.277 1.00 97.00 89 VAL A CA 1
ATOM 671 C C . VAL A 1 89 ? 1.913 -1.885 -4.732 1.00 97.00 89 VAL A C 1
ATOM 673 O O . VAL A 1 89 ? 2.900 -2.171 -5.394 1.00 97.00 89 VAL A O 1
ATOM 676 N N . ILE A 1 90 ? 1.677 -0.647 -4.295 1.00 95.31 90 ILE A N 1
ATOM 677 C CA . ILE A 1 90 ? 2.667 0.432 -4.376 1.00 95.31 90 ILE A CA 1
ATOM 678 C C . ILE A 1 90 ? 3.344 0.552 -3.016 1.00 95.31 90 ILE A C 1
ATOM 680 O O . ILE A 1 90 ? 2.677 0.772 -2.001 1.00 95.31 90 ILE A O 1
ATOM 684 N N . LEU A 1 91 ? 4.660 0.375 -2.983 1.00 93.31 91 LEU A N 1
ATOM 685 C CA . LEU A 1 91 ? 5.412 0.217 -1.751 1.00 93.31 91 LEU A CA 1
ATOM 686 C C . LEU A 1 91 ? 6.530 1.241 -1.644 1.00 93.31 91 LEU A C 1
ATOM 688 O O . LEU A 1 91 ? 7.312 1.451 -2.566 1.00 93.31 91 LEU A O 1
ATOM 692 N N . PHE A 1 92 ? 6.601 1.858 -0.473 1.00 87.56 92 PHE A N 1
ATOM 693 C CA . PHE A 1 92 ? 7.611 2.839 -0.124 1.00 87.56 92 PHE A CA 1
ATOM 694 C C . PHE A 1 92 ? 8.558 2.208 0.906 1.00 87.56 92 PHE A C 1
ATOM 696 O O . PHE A 1 92 ? 8.069 1.622 1.886 1.00 87.56 92 PHE A O 1
ATOM 703 N N . PRO A 1 93 ? 9.886 2.292 0.711 1.00 74.88 93 PRO A N 1
ATOM 704 C CA . PRO A 1 93 ? 10.847 1.890 1.727 1.00 74.88 93 PRO A CA 1
ATOM 705 C C . PRO A 1 93 ? 10.646 2.740 2.988 1.00 74.88 93 PRO A C 1
ATOM 707 O O . PRO A 1 93 ? 10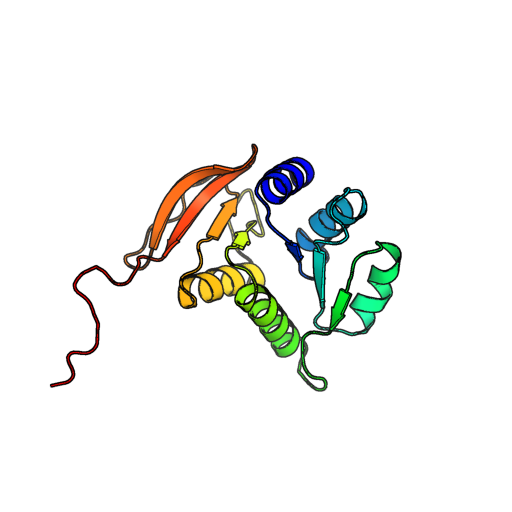.135 3.860 2.927 1.00 74.88 93 PRO A O 1
ATOM 710 N N . GLU A 1 94 ? 11.005 2.185 4.146 1.00 70.00 94 GLU A N 1
ATOM 711 C CA . GLU A 1 94 ? 10.906 2.927 5.410 1.00 70.00 94 GLU A CA 1
ATOM 712 C C . GLU A 1 94 ? 11.976 4.021 5.476 1.00 70.00 94 GLU A C 1
ATOM 714 O O . GLU A 1 94 ? 11.699 5.117 5.957 1.00 70.00 94 GLU A O 1
ATOM 719 N N . ASP A 1 95 ? 13.151 3.743 4.911 1.00 69.94 95 ASP A N 1
ATOM 720 C CA . ASP A 1 95 ? 14.208 4.719 4.687 1.00 69.94 95 ASP A CA 1
ATOM 721 C C . ASP A 1 95 ? 14.521 4.817 3.181 1.00 69.94 95 ASP A C 1
ATOM 723 O O . ASP A 1 95 ? 15.042 3.860 2.596 1.00 69.94 95 ASP A O 1
ATOM 727 N N . PRO A 1 96 ? 14.207 5.949 2.526 1.00 60.94 96 PRO A N 1
ATOM 728 C CA . PRO A 1 96 ? 14.465 6.142 1.103 1.00 60.94 96 PRO A CA 1
ATOM 729 C C . PRO A 1 96 ? 15.954 6.327 0.766 1.00 60.94 96 PRO A C 1
ATOM 731 O O . PRO A 1 96 ? 16.310 6.203 -0.404 1.00 60.94 96 PRO A O 1
ATOM 734 N N . TYR A 1 97 ? 16.816 6.606 1.750 1.00 59.16 97 TYR A N 1
ATOM 735 C CA . TYR A 1 97 ? 18.253 6.828 1.558 1.00 59.16 97 TYR A CA 1
ATOM 736 C C . TYR A 1 97 ? 19.061 5.544 1.732 1.00 59.16 97 TYR A C 1
ATOM 738 O O . TYR A 1 97 ? 19.966 5.276 0.945 1.00 59.16 97 TYR A O 1
ATOM 746 N N . THR A 1 98 ? 18.719 4.723 2.727 1.00 65.88 98 THR A N 1
ATOM 747 C CA . THR A 1 98 ? 19.370 3.413 2.924 1.00 65.88 98 THR A CA 1
ATOM 748 C C . THR A 1 98 ? 18.651 2.276 2.202 1.00 65.88 98 THR A C 1
ATOM 750 O O . THR A 1 98 ? 19.155 1.153 2.150 1.00 65.88 98 THR A O 1
ATOM 753 N N . GLY A 1 99 ? 17.455 2.538 1.666 1.00 65.56 99 GLY A N 1
ATOM 754 C CA . GLY A 1 99 ? 16.600 1.526 1.054 1.00 65.56 99 GLY A CA 1
ATOM 755 C C . GLY A 1 99 ? 16.107 0.483 2.055 1.00 65.56 99 GLY A C 1
ATOM 756 O O . GLY A 1 99 ? 15.644 -0.580 1.641 1.00 65.56 99 GLY A O 1
ATOM 757 N N . GLN A 1 100 ? 16.226 0.735 3.364 1.00 75.81 100 GLN A N 1
ATOM 758 C CA . GLN A 1 100 ? 15.826 -0.229 4.377 1.00 75.81 100 GLN A CA 1
ATOM 759 C C . GLN A 1 100 ? 14.312 -0.311 4.539 1.00 75.81 100 GLN A C 1
ATOM 761 O O . GLN A 1 100 ? 13.548 0.650 4.428 1.00 75.81 100 GLN A O 1
ATOM 766 N N . TRP A 1 101 ? 13.884 -1.533 4.835 1.00 82.06 101 TRP A N 1
ATOM 767 C CA . TRP A 1 101 ? 12.486 -1.893 4.950 1.00 82.06 101 TRP A CA 1
ATOM 768 C C . TRP A 1 101 ? 12.128 -2.184 6.392 1.00 82.06 101 TRP A C 1
ATOM 770 O O . TRP A 1 101 ? 12.726 -3.070 7.016 1.00 82.06 101 TRP A O 1
ATOM 780 N N . GLY A 1 102 ? 11.063 -1.548 6.859 1.00 84.31 102 GLY A N 1
ATOM 781 C CA . GLY A 1 102 ? 10.434 -1.895 8.119 1.00 84.31 102 GLY A CA 1
ATOM 782 C C . GLY A 1 102 ? 9.763 -3.248 8.100 1.00 84.31 102 GLY A C 1
ATOM 783 O O . GLY A 1 102 ? 9.408 -3.796 7.054 1.00 84.31 102 GLY A O 1
ATOM 784 N N . ARG A 1 103 ? 9.508 -3.779 9.298 1.00 86.88 103 ARG A N 1
ATOM 785 C CA . ARG A 1 103 ? 8.790 -5.054 9.479 1.00 86.88 103 ARG A CA 1
ATOM 786 C C . ARG A 1 103 ? 7.434 -5.065 8.761 1.00 86.88 103 ARG A C 1
ATOM 788 O O . ARG A 1 103 ? 7.041 -6.099 8.231 1.00 86.88 103 ARG A O 1
ATOM 795 N N . GLY A 1 104 ? 6.745 -3.921 8.719 1.00 88.94 104 GLY A N 1
ATOM 796 C CA . GLY A 1 104 ? 5.481 -3.752 7.999 1.00 88.94 104 GLY A CA 1
ATOM 797 C C . GLY A 1 104 ? 5.639 -3.868 6.483 1.00 88.94 104 GLY A C 1
ATOM 798 O O . GLY A 1 104 ? 4.967 -4.694 5.873 1.00 88.94 104 GLY A O 1
ATOM 799 N N . SER A 1 105 ? 6.556 -3.103 5.885 1.00 89.88 105 SER A N 1
ATOM 800 C CA . SER A 1 105 ? 6.797 -3.134 4.436 1.00 89.88 105 SER A CA 1
ATOM 801 C C . SER A 1 105 ? 7.335 -4.492 3.973 1.00 89.88 105 SER A C 1
ATOM 803 O O . SER A 1 105 ? 6.894 -4.995 2.945 1.00 89.88 105 SER A O 1
ATOM 805 N N . ARG A 1 106 ? 8.207 -5.148 4.760 1.00 91.56 106 ARG A N 1
ATOM 806 C CA . ARG A 1 106 ? 8.670 -6.524 4.471 1.00 91.56 106 ARG A CA 1
ATOM 807 C C . ARG A 1 106 ? 7.515 -7.523 4.446 1.00 91.56 106 ARG A C 1
ATOM 809 O O . ARG A 1 106 ? 7.487 -8.400 3.590 1.00 91.56 106 ARG A O 1
ATOM 816 N N . LEU A 1 107 ? 6.570 -7.397 5.381 1.00 94.31 107 LEU A N 1
ATOM 817 C CA . LEU A 1 107 ? 5.371 -8.234 5.403 1.00 94.31 107 LEU A CA 1
ATOM 818 C C . LEU A 1 107 ? 4.490 -7.980 4.176 1.00 94.31 107 LEU A C 1
ATOM 820 O O . LEU A 1 107 ? 4.006 -8.942 3.595 1.00 94.31 107 LEU A O 1
ATOM 824 N N . VAL A 1 108 ? 4.285 -6.716 3.790 1.00 95.19 108 VAL A N 1
ATOM 825 C CA . VAL A 1 108 ? 3.511 -6.358 2.590 1.00 95.19 108 VAL A CA 1
ATOM 826 C C . VAL A 1 108 ? 4.134 -6.981 1.343 1.00 95.19 108 VAL A C 1
ATOM 828 O O . VAL A 1 108 ? 3.429 -7.636 0.586 1.00 95.19 108 VAL A O 1
ATOM 831 N N . PHE A 1 109 ? 5.445 -6.807 1.161 1.00 94.00 109 PHE A N 1
ATOM 832 C CA . PHE A 1 109 ? 6.177 -7.318 0.004 1.00 94.00 109 PHE A CA 1
ATOM 833 C C . PHE A 1 109 ? 6.056 -8.836 -0.121 1.00 94.00 109 PHE A C 1
ATOM 835 O O . PHE A 1 109 ? 5.597 -9.328 -1.144 1.00 94.00 109 PHE A O 1
ATOM 842 N N . ARG A 1 110 ? 6.376 -9.572 0.952 1.00 93.50 110 ARG A N 1
ATOM 843 C CA . ARG A 1 110 ? 6.259 -11.038 0.969 1.00 93.50 110 ARG A CA 1
ATOM 844 C C . ARG A 1 110 ? 4.827 -11.488 0.701 1.00 93.50 110 ARG A C 1
ATOM 846 O O . ARG A 1 110 ? 4.600 -12.258 -0.213 1.00 93.50 110 ARG A O 1
ATOM 853 N N . ALA A 1 111 ? 3.855 -10.922 1.418 1.00 95.88 111 ALA A N 1
ATOM 854 C CA . ALA A 1 111 ? 2.456 -11.309 1.262 1.00 95.88 111 ALA A CA 1
ATOM 855 C C . ALA A 1 111 ? 1.886 -11.012 -0.134 1.00 95.88 111 ALA A C 1
ATOM 857 O O . ALA A 1 111 ? 0.920 -11.661 -0.528 1.00 95.88 111 ALA A O 1
ATOM 858 N N . ALA A 1 112 ? 2.416 -10.010 -0.844 1.00 95.88 112 ALA A N 1
ATOM 859 C CA . ALA A 1 112 ? 2.031 -9.720 -2.220 1.00 95.88 112 ALA A CA 1
ATOM 860 C C . ALA A 1 112 ? 2.610 -10.763 -3.184 1.00 95.88 112 ALA A C 1
ATOM 862 O O . ALA A 1 112 ? 1.860 -11.307 -3.990 1.00 95.88 112 ALA A O 1
ATOM 863 N N . LEU A 1 113 ? 3.896 -11.097 -3.044 1.00 93.56 113 LEU A N 1
ATOM 864 C CA . LEU A 1 113 ? 4.551 -12.123 -3.859 1.00 93.56 113 LEU A CA 1
ATOM 865 C C . LEU A 1 113 ? 3.960 -13.518 -3.625 1.00 93.56 113 LEU A C 1
ATOM 867 O O . LEU A 1 113 ? 3.661 -14.204 -4.595 1.00 93.56 113 LEU A O 1
ATOM 871 N N . ASP A 1 114 ? 3.681 -13.885 -2.370 1.00 92.56 114 ASP A N 1
ATOM 872 C CA . ASP A 1 114 ? 3.006 -15.145 -2.010 1.00 92.56 114 ASP A CA 1
ATOM 873 C C . ASP A 1 114 ? 1.608 -15.264 -2.651 1.00 92.56 114 ASP A C 1
ATOM 875 O O . ASP A 1 114 ? 1.060 -16.354 -2.778 1.00 92.56 114 ASP A O 1
ATOM 879 N N . GLN A 1 115 ? 1.001 -14.134 -3.027 1.00 93.44 115 GLN A N 1
ATOM 880 C CA . GLN A 1 115 ? -0.304 -14.064 -3.690 1.00 93.44 115 GLN A CA 1
ATOM 881 C C . GLN A 1 115 ? -0.192 -13.749 -5.187 1.00 93.44 115 GLN A C 1
ATOM 883 O O . GLN A 1 115 ? -1.198 -13.393 -5.799 1.00 93.44 115 GLN A O 1
ATOM 888 N N . LEU A 1 116 ? 1.013 -13.844 -5.758 1.00 94.00 116 LEU A N 1
ATOM 889 C CA . LEU A 1 116 ? 1.311 -13.574 -7.166 1.00 94.00 116 LEU A CA 1
ATOM 890 C C . LEU A 1 116 ? 0.876 -12.173 -7.631 1.00 94.00 116 LEU A C 1
ATOM 892 O O . LEU A 1 116 ? 0.457 -11.974 -8.769 1.00 94.00 116 LEU A O 1
ATOM 896 N N . LYS A 1 117 ? 0.985 -11.176 -6.747 1.00 95.25 117 LYS A N 1
ATOM 897 C CA . LYS A 1 117 ? 0.621 -9.784 -7.042 1.00 95.25 117 LYS A CA 1
ATOM 898 C C . LYS A 1 117 ? 1.857 -8.955 -7.375 1.00 95.25 117 LYS A C 1
ATOM 900 O O . LYS A 1 117 ? 2.824 -8.993 -6.609 1.00 95.25 117 LYS A O 1
ATOM 905 N N . PRO A 1 118 ? 1.825 -8.152 -8.452 1.00 96.00 118 PRO A N 1
ATOM 906 C CA . PRO A 1 118 ? 2.921 -7.252 -8.766 1.00 96.00 118 PRO A CA 1
ATOM 907 C C . PRO A 1 118 ? 3.061 -6.163 -7.696 1.00 96.00 118 PRO A C 1
ATOM 909 O O . PRO A 1 118 ? 2.075 -5.655 -7.143 1.00 96.00 118 PRO A O 1
ATOM 912 N N . VAL A 1 119 ? 4.307 -5.785 -7.418 1.00 96.12 119 VAL A N 1
ATOM 913 C CA . VAL A 1 119 ? 4.652 -4.727 -6.464 1.00 96.12 119 VAL A CA 1
ATOM 914 C C . VAL A 1 119 ? 5.486 -3.668 -7.168 1.00 96.12 119 VAL A C 1
ATOM 916 O O . VAL A 1 119 ? 6.547 -3.981 -7.688 1.00 96.12 119 VAL A O 1
ATOM 919 N N . PHE A 1 120 ? 5.061 -2.408 -7.151 1.00 95.62 120 PHE A N 1
ATOM 920 C CA . PHE A 1 120 ? 5.919 -1.295 -7.546 1.00 95.62 120 PHE A CA 1
ATOM 921 C C . PHE A 1 120 ? 6.608 -0.722 -6.313 1.00 95.62 120 PHE A C 1
ATOM 923 O O . PHE A 1 120 ? 5.946 -0.195 -5.415 1.00 95.62 120 PHE A O 1
ATOM 930 N N . VAL A 1 121 ? 7.931 -0.825 -6.252 1.00 93.12 121 VAL A N 1
ATOM 931 C CA . VAL A 1 121 ? 8.731 -0.284 -5.153 1.00 93.12 121 VAL A CA 1
ATOM 932 C C . VAL A 1 121 ? 9.341 1.041 -5.575 1.00 93.12 121 VAL A C 1
ATOM 934 O O . VAL A 1 121 ? 10.117 1.096 -6.525 1.00 93.12 121 VAL A O 1
ATOM 937 N N . ILE A 1 122 ? 9.023 2.102 -4.839 1.00 90.88 122 ILE A N 1
ATOM 938 C CA . ILE A 1 122 ? 9.558 3.444 -5.079 1.00 90.88 122 ILE A CA 1
ATOM 939 C C . ILE A 1 122 ? 10.894 3.577 -4.352 1.00 90.88 122 ILE A C 1
ATOM 941 O O . ILE A 1 122 ? 10.933 3.818 -3.146 1.00 90.88 122 ILE A O 1
ATOM 945 N N . CYS A 1 123 ? 11.995 3.396 -5.075 1.00 86.38 123 CYS A N 1
ATOM 946 C CA . CYS A 1 123 ? 13.354 3.535 -4.559 1.00 86.38 123 CYS A CA 1
ATOM 947 C C . CYS A 1 123 ? 14.324 3.959 -5.668 1.00 86.38 123 CYS A C 1
ATOM 949 O O . CYS A 1 123 ? 14.054 3.777 -6.852 1.00 86.38 123 CYS A O 1
ATOM 951 N N . SER A 1 124 ? 15.456 4.543 -5.273 1.00 80.81 124 SER A N 1
ATOM 952 C CA . SER A 1 124 ? 16.499 5.021 -6.191 1.00 80.81 124 SER A CA 1
ATOM 953 C C . SER A 1 124 ? 17.482 3.928 -6.616 1.00 80.81 124 SER A C 1
ATOM 955 O O . SER A 1 124 ? 18.085 4.029 -7.680 1.00 80.81 124 SER A O 1
ATOM 957 N N . SER A 1 125 ? 17.652 2.884 -5.803 1.00 81.94 125 SER A N 1
ATOM 958 C CA . SER A 1 125 ? 18.563 1.770 -6.063 1.00 81.94 125 SER A CA 1
ATOM 959 C C . SER A 1 125 ? 17.813 0.512 -6.498 1.00 81.94 125 SER A C 1
ATOM 961 O O . SER A 1 125 ? 16.714 0.225 -6.019 1.00 81.94 125 SER A O 1
ATOM 963 N N . CYS A 1 126 ? 18.424 -0.241 -7.417 1.00 78.25 126 CYS A N 1
ATOM 964 C CA . CYS A 1 126 ? 17.855 -1.483 -7.928 1.00 78.25 126 CYS A CA 1
ATOM 965 C C . CYS A 1 126 ? 17.765 -2.541 -6.824 1.00 78.25 126 CYS A C 1
ATOM 967 O O . CYS A 1 126 ? 18.723 -2.781 -6.083 1.00 78.25 126 CYS A O 1
ATOM 969 N N . LEU A 1 127 ? 16.603 -3.188 -6.729 1.00 81.00 127 LEU A N 1
ATOM 970 C CA . LEU A 1 127 ? 16.401 -4.326 -5.843 1.00 81.00 127 LEU A CA 1
ATOM 971 C C . LEU A 1 127 ? 17.111 -5.558 -6.405 1.00 81.00 127 LEU A C 1
ATOM 973 O O . LEU A 1 127 ? 17.142 -5.778 -7.614 1.00 81.00 127 LEU A O 1
ATOM 977 N N . LYS A 1 128 ? 17.635 -6.408 -5.518 1.00 81.50 128 LYS A N 1
ATOM 978 C CA . LYS A 1 128 ? 18.191 -7.698 -5.933 1.00 81.50 128 LYS A CA 1
ATOM 979 C C . LYS A 1 128 ? 17.075 -8.579 -6.503 1.00 81.50 128 LYS A C 1
ATOM 981 O O . LYS A 1 128 ? 16.043 -8.774 -5.851 1.00 81.50 128 LYS A O 1
ATOM 986 N N . GLY A 1 129 ? 17.305 -9.101 -7.707 1.00 80.31 129 GLY A N 1
ATOM 987 C CA . GLY A 1 129 ? 16.471 -10.141 -8.302 1.00 80.31 129 GLY A CA 1
ATOM 988 C C . GLY A 1 129 ? 16.493 -11.432 -7.482 1.00 80.31 129 GLY A C 1
ATOM 989 O O . GLY A 1 129 ? 17.344 -11.618 -6.609 1.00 80.31 129 GLY A O 1
ATOM 990 N N . SER A 1 130 ? 15.533 -12.305 -7.756 1.00 86.19 130 SER A N 1
ATOM 991 C CA . SER A 1 130 ? 15.396 -13.627 -7.146 1.00 86.19 130 SER A CA 1
ATOM 992 C C . SER A 1 130 ? 14.769 -14.565 -8.168 1.00 86.19 130 SER A C 1
ATOM 994 O O . SER A 1 130 ? 13.995 -14.112 -9.003 1.00 86.19 130 SER A O 1
ATOM 996 N N . ASP A 1 131 ? 15.013 -15.868 -8.057 1.00 84.69 131 ASP A N 1
ATOM 997 C CA . ASP A 1 131 ? 14.383 -16.870 -8.929 1.00 84.69 131 ASP A CA 1
ATOM 998 C C . ASP A 1 131 ? 12.841 -16.845 -8.857 1.00 84.69 131 ASP A C 1
ATOM 1000 O O . ASP A 1 131 ? 12.155 -17.305 -9.765 1.00 84.69 131 ASP A O 1
ATOM 1004 N N . HIS A 1 132 ? 12.272 -16.254 -7.799 1.00 85.38 132 HIS A N 1
ATOM 1005 C CA . HIS A 1 132 ? 10.825 -16.141 -7.600 1.00 85.38 132 HIS A CA 1
ATOM 1006 C C . HIS A 1 132 ? 10.185 -14.904 -8.252 1.00 85.38 132 HIS A C 1
ATOM 1008 O O . HIS A 1 132 ? 8.961 -14.854 -8.393 1.00 85.38 132 HIS A O 1
ATOM 1014 N N . TYR A 1 133 ? 10.959 -13.883 -8.638 1.00 90.75 133 TYR A N 1
ATOM 1015 C CA . TYR A 1 133 ? 10.407 -12.674 -9.259 1.00 90.75 133 TYR A CA 1
ATOM 1016 C C . TYR A 1 133 ? 11.398 -11.938 -10.168 1.00 90.75 133 TYR A C 1
ATOM 1018 O O . TYR A 1 133 ? 12.603 -11.882 -9.923 1.00 90.75 133 TYR A O 1
ATOM 1026 N N . ARG A 1 134 ? 10.862 -11.235 -11.166 1.00 91.31 134 ARG A N 1
ATOM 1027 C CA . ARG A 1 134 ? 11.630 -10.306 -12.006 1.00 91.31 134 ARG A CA 1
ATOM 1028 C C . ARG A 1 134 ? 11.561 -8.893 -11.447 1.00 91.31 134 ARG A C 1
ATOM 1030 O O . ARG A 1 134 ? 10.523 -8.471 -10.939 1.00 91.31 134 ARG A O 1
ATOM 1037 N N . VAL A 1 135 ? 12.661 -8.155 -11.579 1.00 92.12 135 VAL A N 1
ATOM 1038 C CA . VAL A 1 135 ? 12.761 -6.738 -11.207 1.00 92.12 135 VAL A CA 1
ATOM 1039 C C . VAL A 1 135 ? 12.950 -5.914 -12.477 1.00 92.12 135 VAL A C 1
ATOM 1041 O O . VAL A 1 135 ? 13.896 -6.146 -13.224 1.00 92.12 135 VAL A O 1
ATOM 1044 N N . ILE A 1 136 ? 12.052 -4.962 -12.728 1.00 93.00 136 ILE A N 1
ATOM 1045 C CA . ILE A 1 136 ? 12.029 -4.138 -13.943 1.00 93.00 136 ILE A CA 1
ATOM 1046 C C . ILE A 1 136 ? 11.998 -2.666 -13.528 1.00 93.00 136 ILE A C 1
ATOM 1048 O O . ILE A 1 136 ? 11.045 -2.221 -12.890 1.00 93.00 136 ILE A O 1
ATOM 1052 N N . GLY A 1 137 ? 13.039 -1.906 -13.872 1.00 93.75 137 GLY A N 1
ATOM 1053 C CA . GLY A 1 137 ? 13.079 -0.462 -13.618 1.00 93.75 137 GLY A CA 1
ATOM 1054 C C . GLY A 1 137 ? 11.992 0.272 -14.403 1.00 93.75 137 GLY A C 1
ATOM 1055 O O . GLY A 1 137 ? 11.764 -0.028 -15.572 1.00 93.75 137 GLY A O 1
ATOM 1056 N N . SER A 1 138 ? 11.296 1.210 -13.761 1.00 94.94 138 SER A N 1
ATOM 1057 C CA . SER A 1 138 ? 10.203 1.961 -14.382 1.00 94.94 138 SER A CA 1
ATOM 1058 C C . SER A 1 138 ? 9.944 3.287 -13.660 1.00 94.94 138 SER A C 1
ATOM 1060 O O . SER A 1 138 ? 10.362 3.505 -12.524 1.00 94.94 138 SER A O 1
ATOM 1062 N N . CYS A 1 139 ? 9.199 4.173 -14.316 1.00 94.00 139 CYS A N 1
ATOM 1063 C CA . CYS A 1 139 ? 8.688 5.407 -13.735 1.00 94.00 139 CYS A CA 1
ATOM 1064 C C . CYS A 1 139 ? 7.157 5.370 -13.750 1.00 94.00 139 CYS A C 1
ATOM 1066 O O . CYS A 1 139 ? 6.548 5.339 -14.817 1.00 94.00 139 CYS A O 1
ATOM 1068 N N . LEU A 1 140 ? 6.531 5.358 -12.574 1.00 94.00 140 LEU A N 1
ATOM 1069 C CA . LEU A 1 140 ? 5.077 5.321 -12.431 1.00 94.00 140 LEU A CA 1
ATOM 1070 C C . LEU A 1 140 ? 4.557 6.724 -12.096 1.00 94.00 140 LEU A C 1
ATOM 1072 O O . LEU A 1 140 ? 4.752 7.208 -10.982 1.00 94.00 140 LEU A O 1
ATOM 1076 N N . TYR A 1 141 ? 3.940 7.398 -13.071 1.00 94.50 141 TYR A N 1
ATOM 1077 C CA . TYR A 1 141 ? 3.419 8.777 -12.967 1.00 94.50 141 TYR A CA 1
ATOM 1078 C C . TYR A 1 141 ? 4.400 9.767 -12.305 1.00 94.50 141 TYR A C 1
ATOM 1080 O O . TYR A 1 141 ? 4.041 10.553 -11.424 1.00 94.50 141 TYR A O 1
ATOM 1088 N N . GLY A 1 142 ? 5.674 9.693 -12.700 1.00 89.50 142 GLY A N 1
ATOM 1089 C CA . GLY A 1 142 ? 6.746 10.542 -12.172 1.00 89.50 142 GLY A CA 1
ATOM 1090 C C . GLY A 1 142 ? 7.436 10.010 -10.910 1.00 89.50 142 GLY A C 1
ATOM 1091 O O . GLY A 1 142 ? 8.392 10.631 -10.447 1.00 89.50 142 GLY A O 1
ATOM 1092 N N . ALA A 1 143 ? 6.996 8.882 -10.343 1.00 90.44 143 ALA A N 1
ATOM 1093 C CA . ALA A 1 143 ? 7.702 8.195 -9.264 1.00 90.44 143 ALA A CA 1
ATOM 1094 C C . ALA A 1 143 ? 8.649 7.128 -9.834 1.00 90.44 143 ALA A C 1
ATOM 1096 O O . ALA A 1 143 ? 8.205 6.131 -10.402 1.00 90.44 143 ALA A O 1
ATOM 1097 N N . GLN A 1 144 ? 9.953 7.338 -9.659 1.00 91.81 144 GLN A N 1
ATOM 1098 C CA . GLN A 1 144 ? 10.982 6.374 -10.052 1.00 91.81 144 GLN A CA 1
ATOM 1099 C C . GLN A 1 144 ? 10.972 5.159 -9.122 1.00 91.81 144 GLN A C 1
ATOM 1101 O O . GLN A 1 144 ? 10.806 5.300 -7.905 1.00 91.81 144 GLN A O 1
ATOM 1106 N N . GLY A 1 145 ? 11.148 3.972 -9.692 1.00 92.81 145 GLY A N 1
ATOM 1107 C CA . GLY A 1 145 ? 11.136 2.738 -8.927 1.00 92.81 145 GLY A CA 1
ATOM 1108 C C . GLY A 1 145 ? 11.284 1.489 -9.781 1.00 92.81 145 GLY A C 1
ATOM 1109 O O . GLY A 1 145 ? 11.763 1.526 -10.914 1.00 92.81 145 GLY A O 1
ATOM 1110 N N . PHE A 1 146 ? 10.867 0.363 -9.213 1.00 93.69 146 PHE A N 1
ATOM 1111 C CA . PHE A 1 146 ? 11.003 -0.948 -9.830 1.00 93.69 146 PHE A CA 1
ATOM 1112 C C . PHE A 1 146 ? 9.713 -1.746 -9.680 1.00 93.69 146 PHE A C 1
ATOM 1114 O O . PHE A 1 146 ? 9.183 -1.887 -8.576 1.00 93.69 146 PHE A O 1
ATOM 1121 N N . TRP A 1 147 ? 9.231 -2.307 -10.784 1.00 94.94 147 TRP A N 1
ATOM 1122 C CA . TRP A 1 147 ? 8.248 -3.377 -10.756 1.00 94.94 147 TRP A CA 1
ATOM 1123 C C . TRP A 1 147 ? 8.921 -4.664 -10.309 1.00 94.94 147 TRP A C 1
ATOM 1125 O O . TRP A 1 147 ? 9.899 -5.106 -10.903 1.00 94.94 147 TRP A O 1
ATOM 1135 N N . VAL A 1 148 ? 8.367 -5.269 -9.273 1.00 94.38 148 VAL A N 1
ATOM 1136 C CA . VAL A 1 148 ? 8.672 -6.617 -8.825 1.00 94.38 148 VAL A CA 1
ATOM 1137 C C . VAL A 1 148 ? 7.494 -7.482 -9.229 1.00 94.38 148 VAL A C 1
ATOM 1139 O O . VAL A 1 148 ? 6.411 -7.398 -8.643 1.00 94.38 148 VAL A O 1
ATOM 1142 N N . VAL A 1 149 ? 7.699 -8.258 -10.286 1.00 93.19 149 VAL A N 1
ATOM 1143 C CA . VAL A 1 149 ? 6.670 -9.098 -10.892 1.00 93.19 149 VAL A CA 1
ATOM 1144 C C . VAL A 1 149 ? 6.977 -10.538 -10.498 1.00 93.19 149 VAL A C 1
ATOM 1146 O O . VAL A 1 149 ? 8.025 -11.048 -10.908 1.00 93.19 149 VAL A O 1
ATOM 1149 N N . PRO A 1 150 ? 6.130 -11.187 -9.677 1.00 90.19 150 PRO A N 1
ATOM 1150 C CA . PRO A 1 150 ? 6.319 -12.596 -9.366 1.00 90.19 150 PRO A CA 1
ATOM 1151 C C . PRO A 1 150 ? 6.313 -13.383 -10.673 1.00 90.19 150 PRO A C 1
ATOM 1153 O O . PRO A 1 150 ? 5.505 -13.104 -11.563 1.00 90.19 150 PRO A O 1
ATOM 1156 N N . HIS A 1 151 ? 7.239 -14.329 -10.811 1.00 77.75 151 HIS A N 1
ATOM 1157 C CA . HIS A 1 151 ? 7.176 -15.250 -11.933 1.00 77.75 151 HIS A CA 1
ATOM 1158 C C . HIS A 1 151 ? 5.838 -15.985 -11.848 1.00 77.75 151 HIS A C 1
ATOM 1160 O O . HIS A 1 151 ? 5.517 -16.576 -10.816 1.00 77.75 151 HIS A O 1
ATOM 1166 N N . THR A 1 152 ? 5.048 -15.946 -12.922 1.00 62.03 152 THR A N 1
ATOM 1167 C CA . THR A 1 152 ? 4.064 -17.004 -13.126 1.00 62.03 152 THR A CA 1
ATOM 1168 C C . THR A 1 152 ? 4.860 -18.299 -13.084 1.00 62.03 152 THR A C 1
ATOM 1170 O O . THR A 1 152 ? 5.910 -18.381 -13.730 1.00 62.03 152 THR A O 1
ATOM 1173 N N . ILE A 1 153 ? 4.409 -19.272 -12.292 1.00 53.59 153 ILE A N 1
ATOM 1174 C CA . ILE A 1 153 ? 4.840 -20.659 -12.462 1.00 53.59 153 ILE A CA 1
ATOM 1175 C C . ILE A 1 153 ? 4.852 -20.896 -13.978 1.00 53.59 153 ILE A C 1
ATOM 1177 O O . ILE A 1 153 ? 3.864 -20.581 -14.640 1.00 53.59 153 ILE A O 1
ATOM 1181 N N . SER A 1 154 ? 6.017 -21.223 -14.529 1.00 46.31 154 SER A N 1
ATOM 1182 C CA . SER A 1 154 ? 6.275 -21.237 -15.970 1.00 46.31 154 SER A CA 1
ATOM 1183 C C . SER A 1 154 ? 5.173 -21.969 -16.736 1.00 46.31 154 SER A C 1
ATOM 1185 O O . SER A 1 154 ? 4.637 -22.954 -16.228 1.00 46.31 154 SER A O 1
ATOM 1187 N N . ASP A 1 155 ? 4.903 -21.558 -17.981 1.00 45.06 155 ASP A N 1
ATOM 1188 C CA . ASP A 1 155 ? 4.327 -22.473 -18.972 1.00 45.06 155 ASP A CA 1
ATOM 1189 C C . ASP A 1 155 ? 5.291 -23.670 -19.069 1.00 45.06 155 ASP A C 1
ATOM 1191 O O . ASP A 1 155 ? 6.365 -23.567 -19.662 1.00 45.06 155 ASP A O 1
ATOM 1195 N N . GLY A 1 156 ? 4.966 -24.748 -18.344 1.00 51.38 156 GLY A N 1
ATOM 1196 C CA . GLY A 1 156 ? 5.849 -25.896 -18.103 1.00 51.38 156 GLY A CA 1
ATOM 1197 C C . GLY A 1 156 ? 6.013 -26.364 -16.642 1.00 51.38 156 GLY A C 1
ATOM 1198 O O . GLY A 1 156 ? 6.685 -27.367 -16.440 1.00 51.38 156 GLY A O 1
ATOM 1199 N N . GLY A 1 157 ? 5.415 -25.709 -15.631 1.00 45.91 157 GLY A N 1
ATOM 1200 C CA . GLY A 1 157 ? 5.234 -26.272 -14.269 1.00 45.91 157 GLY A CA 1
ATOM 1201 C C . GLY A 1 157 ? 6.021 -25.598 -13.119 1.00 45.91 157 GLY A C 1
ATOM 1202 O O . GLY A 1 157 ? 6.828 -24.706 -13.392 1.00 45.91 157 GLY A O 1
ATOM 1203 N N . PRO A 1 158 ? 5.780 -25.967 -11.829 1.00 43.75 158 PRO A N 1
ATOM 1204 C CA . PRO A 1 158 ? 5.197 -27.235 -11.393 1.00 43.75 158 PRO A CA 1
ATOM 1205 C C . PRO A 1 158 ? 3.687 -27.128 -11.150 1.00 43.75 158 PRO A C 1
ATOM 1207 O O . PRO A 1 158 ? 3.228 -26.623 -10.126 1.00 43.75 158 PRO A O 1
ATOM 1210 N N . CYS A 1 159 ? 2.909 -27.637 -12.103 1.00 48.97 159 CYS A N 1
ATOM 1211 C CA . CYS A 1 159 ? 1.747 -28.416 -11.710 1.00 48.97 159 CYS A CA 1
ATOM 1212 C C . CYS A 1 159 ? 2.320 -29.673 -11.062 1.00 48.97 159 CYS A C 1
ATOM 1214 O O . CYS A 1 159 ? 3.249 -30.256 -11.622 1.00 48.97 159 CYS A O 1
ATOM 1216 N N . ASP A 1 160 ? 1.832 -30.034 -9.882 1.00 46.31 160 ASP A N 1
ATOM 1217 C CA . ASP A 1 160 ? 2.068 -31.357 -9.329 1.00 46.31 160 ASP A CA 1
ATOM 1218 C C . ASP A 1 160 ? 1.817 -32.374 -10.452 1.00 46.31 160 ASP A C 1
ATOM 1220 O O . ASP A 1 160 ? 0.721 -32.427 -11.015 1.00 46.31 160 ASP A O 1
ATOM 1224 N N . GLU A 1 161 ? 2.850 -33.122 -10.842 1.00 44.19 161 GLU A N 1
ATOM 1225 C CA . GLU A 1 161 ? 2.613 -34.386 -11.520 1.00 44.19 161 GLU A CA 1
ATOM 1226 C C . GLU A 1 161 ? 1.933 -35.264 -10.469 1.00 44.19 161 GLU A C 1
ATOM 1228 O O . GLU A 1 161 ? 2.584 -35.856 -9.606 1.00 44.19 161 GLU A O 1
ATOM 1233 N N . GLU A 1 162 ? 0.599 -35.257 -10.486 1.00 35.91 162 GLU A N 1
ATOM 1234 C CA . GLU A 1 162 ? -0.189 -36.388 -10.020 1.00 35.91 162 GLU A CA 1
ATOM 1235 C C . GLU A 1 162 ? 0.298 -37.607 -10.817 1.00 35.91 162 GLU A C 1
ATOM 1237 O O . GLU A 1 162 ? -0.122 -37.834 -11.953 1.00 35.91 162 GLU A O 1
ATOM 1242 N N . PHE A 1 163 ? 1.261 -38.330 -10.244 1.00 44.34 163 PHE A N 1
ATOM 1243 C CA . PHE A 1 163 ? 1.508 -39.733 -10.557 1.00 44.34 163 PHE A CA 1
ATOM 1244 C C . PHE A 1 163 ? 0.441 -40.598 -9.887 1.00 44.34 163 PHE A C 1
ATOM 1246 O O . PHE A 1 163 ? 0.154 -40.357 -8.688 1.00 44.34 163 PHE A O 1
#

Radius of gyration: 16.88 Å; chains: 1; bounding box: 35×56×40 Å

Sequence (163 aa):
MCKALIQGLAGDGFSFWVGCANGVDRSFRKSLSESAYTDRVFVGCAFRGRVKALSNYGLSASVVVPEGLSPKAALRRRTLYLVKRSCMVILFPEDPYTGQWGRGSRLVFRAALDQLKPVFVICSSCLKGSDHYRVIGSCLYGAQGFWVVPHTISDGGPCDEEF

pLDDT: mean 86.7, std 13.73, range [35.91, 97.44]

Foldseek 3Di:
DLLLLCVQCVVVVAAEEAELDPPPSVVNLQSCLVDPCLVRYEYEYLDPVSQVVSVVSSHHYDHPDDPPDDPVVSLLSSLLSSLVPDQAEEAEAPDQVVSHHDPSRVSNVVSNLVVQHKYWYQHDDFDDDDPQWDWAWDARSNGTTIITGGDDQDPVDDPPPPD

Secondary structure (DSSP, 8-state):
-HHHHHHHHHHTT--EEEE--SSHHHHHHHHHHTSTTGGGEEEEESSHHHHHTTGGGT--EEE-S-TT--HHHHHHHHHHHHHHH-SSEEE--S-TTT----HHHHHHHHHHHTTT--EEE--SSPPPPBTTEEEEEEEETTEEEEEEEEPP-BTTB------